Protein AF-K1DUZ9-F1 (afdb_monomer_lite)

Secondary structure (DSSP, 8-state):
---HHHHHHHHHHHHHH--HHHHHHHTT--HHHHHHHHHHTTSS-SSPPPPS-HHHHHHHHHHHHTT--HHHHHHHTT--HHHHHHH--

Organism: NCBI:txid1210046

Foldseek 3Di:
DCDPVLLVQLVVQCVVPVDLVRSCVSNVHDSVVSQVSCVVVVNHDPDDDDPDDV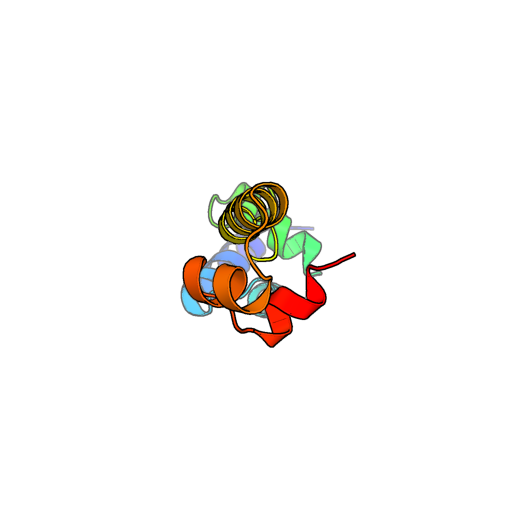VLLVQLVVCVVVVHDQCVSQVVSPHHSVVSVVSDD

Sequence (89 aa):
MVTPAVVARVVAVFDESGSVGAAARAVGCSHSTARRVLVAAGRFPARPQPLGKPQQRAEFDALIAAGMHHARAAVRVGVTTQTGRYWMP

Structure (mmCIF, N/CA/C/O backbone):
data_AF-K1DUZ9-F1
#
_entry.id   AF-K1DUZ9-F1
#
loop_
_atom_site.group_PDB
_atom_site.id
_atom_site.type_symbol
_atom_site.label_atom_id
_atom_site.label_alt_id
_atom_site.label_comp_id
_atom_site.label_asym_id
_atom_site.label_entity_id
_atom_site.label_seq_id
_atom_site.pdbx_PDB_ins_code
_atom_site.Cartn_x
_atom_site.Cartn_y
_atom_site.Cartn_z
_atom_site.occupancy
_atom_site.B_iso_or_equiv
_atom_site.auth_seq_id
_atom_site.auth_comp_id
_atom_site.auth_asym_id
_atom_site.auth_atom_id
_atom_site.pdbx_PDB_model_num
ATOM 1 N N . MET A 1 1 ? 18.256 5.779 -19.061 1.00 71.56 1 MET A N 1
ATOM 2 C CA . MET A 1 1 ? 17.218 5.305 -20.004 1.00 71.56 1 MET A CA 1
ATOM 3 C C . MET A 1 1 ? 16.806 3.904 -19.582 1.00 71.56 1 MET A C 1
ATOM 5 O O . MET A 1 1 ? 17.690 3.107 -19.296 1.00 71.56 1 MET A O 1
ATOM 9 N N . VAL A 1 2 ? 15.509 3.615 -19.454 1.00 86.06 2 VAL A N 1
ATOM 10 C CA . VAL A 1 2 ? 15.042 2.257 -19.119 1.00 86.06 2 VAL A CA 1
ATOM 11 C C . VAL A 1 2 ? 15.031 1.442 -20.408 1.00 86.06 2 VAL A C 1
ATOM 13 O O . VAL A 1 2 ? 14.279 1.760 -21.323 1.00 86.06 2 VAL A O 1
ATOM 16 N N . THR A 1 3 ? 15.900 0.438 -20.500 1.00 94.38 3 THR A N 1
ATOM 17 C CA . THR A 1 3 ? 15.990 -0.458 -21.661 1.00 94.38 3 THR A CA 1
ATOM 18 C C . THR A 1 3 ? 15.218 -1.755 -21.403 1.00 94.38 3 THR A C 1
ATOM 20 O O . THR A 1 3 ? 14.987 -2.099 -20.240 1.00 94.38 3 THR A O 1
ATOM 23 N N . PRO A 1 4 ? 14.865 -2.529 -22.447 1.00 94.62 4 PRO A N 1
ATOM 24 C CA . PRO A 1 4 ? 14.232 -3.838 -22.269 1.00 94.62 4 PRO A CA 1
ATOM 25 C C . PRO A 1 4 ? 15.039 -4.787 -21.367 1.00 94.62 4 PRO A C 1
ATOM 27 O O . PRO A 1 4 ? 14.463 -5.485 -20.537 1.00 94.62 4 PRO A O 1
ATOM 30 N N . ALA A 1 5 ? 16.374 -4.750 -21.453 1.00 94.25 5 ALA A N 1
ATOM 31 C CA . ALA A 1 5 ? 17.255 -5.541 -20.592 1.00 94.25 5 ALA A CA 1
ATOM 32 C C . ALA A 1 5 ? 17.153 -5.134 -19.110 1.00 94.25 5 ALA A C 1
ATOM 34 O O . ALA A 1 5 ? 17.102 -5.993 -18.230 1.00 94.25 5 ALA A O 1
ATOM 35 N N . VAL A 1 6 ? 17.064 -3.827 -18.825 1.00 94.44 6 VAL A N 1
ATOM 36 C CA . VAL A 1 6 ? 16.844 -3.322 -17.459 1.00 94.44 6 VAL A CA 1
ATOM 37 C C . VAL A 1 6 ? 15.479 -3.765 -16.935 1.00 94.44 6 VAL A C 1
ATOM 39 O O . VAL A 1 6 ? 15.388 -4.203 -15.790 1.00 94.44 6 VAL A O 1
ATOM 42 N N . VAL A 1 7 ? 14.432 -3.703 -17.765 1.00 96.00 7 VAL A N 1
ATOM 43 C CA . VAL A 1 7 ? 13.087 -4.172 -17.389 1.00 96.00 7 VAL A CA 1
ATOM 44 C C . VAL A 1 7 ? 13.112 -5.655 -17.026 1.00 96.00 7 VAL A C 1
ATOM 46 O O . VAL A 1 7 ? 12.664 -6.016 -15.940 1.00 96.00 7 VAL A O 1
ATOM 49 N N . ALA A 1 8 ? 13.690 -6.495 -17.889 1.00 97.00 8 ALA A N 1
ATOM 50 C CA . ALA A 1 8 ? 13.778 -7.934 -17.661 1.00 97.00 8 ALA A CA 1
ATOM 51 C C . ALA A 1 8 ? 14.524 -8.264 -16.358 1.00 97.00 8 ALA A C 1
ATOM 53 O O . ALA A 1 8 ? 14.057 -9.082 -15.567 1.00 97.00 8 ALA A O 1
ATOM 54 N N . ARG A 1 9 ? 15.646 -7.580 -16.087 1.00 97.25 9 ARG A N 1
ATOM 55 C CA . ARG A 1 9 ? 16.420 -7.794 -14.857 1.00 97.25 9 ARG A CA 1
ATOM 56 C C . ARG A 1 9 ? 15.667 -7.353 -13.601 1.00 97.25 9 ARG A C 1
ATOM 58 O O . ARG A 1 9 ? 15.715 -8.062 -12.602 1.00 97.25 9 ARG A O 1
ATOM 65 N N . VAL A 1 10 ? 14.970 -6.214 -13.642 1.00 97.56 10 VAL A N 1
ATOM 66 C CA . VAL A 1 10 ? 14.144 -5.733 -12.519 1.00 97.56 10 VAL A CA 1
ATOM 67 C C . VAL A 1 10 ? 13.023 -6.721 -12.201 1.00 97.56 10 VAL A C 1
ATOM 69 O O . VAL A 1 10 ? 12.823 -7.040 -11.032 1.00 97.56 10 VAL A O 1
ATOM 72 N N . VAL A 1 11 ? 12.317 -7.219 -13.222 1.00 97.75 11 VAL A N 1
ATOM 73 C CA . VAL A 1 11 ? 11.227 -8.192 -13.045 1.00 97.75 11 VAL A CA 1
ATOM 74 C C . VAL A 1 11 ? 11.754 -9.502 -12.465 1.00 97.75 11 VAL A C 1
ATOM 76 O O . VAL A 1 11 ? 11.222 -9.954 -11.461 1.00 97.75 11 VAL A O 1
ATOM 79 N N . ALA A 1 12 ? 12.837 -10.060 -13.015 1.00 98.00 12 ALA A N 1
ATOM 80 C CA . ALA A 1 12 ? 13.398 -11.324 -12.534 1.00 98.00 12 ALA A CA 1
ATOM 81 C C . ALA A 1 12 ? 13.811 -11.262 -11.052 1.00 98.00 12 ALA A C 1
ATOM 83 O O . ALA A 1 12 ? 13.450 -12.135 -10.270 1.00 98.00 12 ALA A O 1
ATOM 84 N N . VAL A 1 13 ? 14.510 -10.196 -10.644 1.00 98.25 13 VAL A N 1
ATOM 85 C CA . VAL A 1 13 ? 14.924 -10.027 -9.240 1.00 98.25 13 VAL A CA 1
ATOM 86 C C . VAL A 1 13 ? 13.719 -9.813 -8.324 1.00 98.25 13 VAL A C 1
ATOM 88 O O . VAL A 1 13 ? 13.728 -10.261 -7.177 1.00 98.25 13 VAL A O 1
ATOM 91 N N . PHE A 1 14 ? 12.678 -9.121 -8.792 1.00 97.44 14 PHE A N 1
ATOM 92 C CA . PHE A 1 14 ? 11.452 -8.960 -8.015 1.00 97.44 14 PHE A CA 1
ATOM 93 C C . PHE A 1 14 ? 10.698 -10.283 -7.857 1.00 97.44 14 PHE A C 1
ATOM 95 O O . PHE A 1 14 ? 10.286 -10.589 -6.745 1.00 97.44 14 PHE A O 1
ATOM 102 N N . ASP A 1 15 ? 10.559 -11.069 -8.923 1.00 96.75 15 ASP A N 1
ATOM 103 C CA . ASP A 1 15 ? 9.865 -12.360 -8.879 1.00 96.75 15 ASP A CA 1
ATOM 104 C C . ASP A 1 15 ? 10.589 -13.356 -7.946 1.00 96.75 15 ASP A C 1
ATOM 106 O O . ASP A 1 15 ? 9.936 -14.151 -7.276 1.00 96.75 15 ASP A O 1
ATOM 110 N N . GLU A 1 16 ? 11.920 -13.269 -7.831 1.00 97.06 16 GLU A N 1
ATOM 111 C CA . GLU A 1 16 ? 12.719 -14.082 -6.900 1.00 97.06 16 GLU A CA 1
ATOM 112 C C . GLU A 1 16 ? 12.654 -13.585 -5.443 1.00 97.06 16 GLU A C 1
ATOM 114 O O . GLU A 1 16 ? 12.536 -14.378 -4.512 1.00 97.06 16 GLU A O 1
ATOM 119 N N . SER A 1 17 ? 12.746 -12.269 -5.220 1.00 96.38 17 SER A N 1
ATOM 120 C CA . SER A 1 17 ? 12.937 -11.699 -3.872 1.00 96.38 17 SER A CA 1
ATOM 121 C C . SER A 1 17 ? 11.685 -11.095 -3.232 1.00 96.38 17 SER A C 1
ATOM 123 O O . SER A 1 17 ? 11.686 -10.792 -2.039 1.00 96.38 17 SER A O 1
ATOM 125 N N . GLY A 1 18 ? 10.657 -10.794 -4.025 1.00 94.38 18 GLY A N 1
ATOM 126 C CA . GLY A 1 18 ? 9.510 -9.974 -3.627 1.00 94.38 18 GLY A CA 1
ATOM 127 C C . GLY A 1 18 ? 9.847 -8.509 -3.304 1.00 94.38 18 GLY A C 1
ATOM 128 O O . GLY A 1 18 ? 8.993 -7.775 -2.803 1.00 94.38 18 GLY A O 1
ATOM 129 N N . SER A 1 19 ? 11.079 -8.046 -3.556 1.00 95.94 19 SER A N 1
ATOM 130 C CA . SER A 1 19 ? 11.574 -6.750 -3.076 1.00 95.94 19 SER A CA 1
ATOM 131 C C . SER A 1 19 ? 11.890 -5.768 -4.204 1.00 95.94 19 SER A C 1
ATOM 133 O O . SER A 1 19 ? 12.855 -5.919 -4.955 1.00 95.94 19 SER A O 1
ATOM 135 N N . VAL A 1 20 ? 11.130 -4.667 -4.261 1.00 96.38 20 VAL A N 1
ATOM 136 C CA . VAL A 1 20 ? 11.383 -3.544 -5.189 1.00 96.38 20 VAL A CA 1
ATOM 137 C C . VAL A 1 20 ? 12.752 -2.906 -4.928 1.00 96.38 20 VAL A C 1
ATOM 139 O O . VAL A 1 20 ? 13.456 -2.520 -5.860 1.00 96.38 20 VAL A O 1
ATOM 142 N N . GLY A 1 21 ? 13.159 -2.816 -3.658 1.00 96.88 21 GLY A N 1
ATOM 143 C CA . GLY A 1 21 ? 14.455 -2.262 -3.273 1.00 96.88 21 GLY A CA 1
ATOM 144 C C . GLY A 1 21 ? 15.636 -3.141 -3.686 1.00 96.88 21 GLY A C 1
ATOM 145 O O . GLY A 1 21 ? 16.681 -2.606 -4.053 1.00 96.88 21 GLY A O 1
ATOM 146 N N . ALA A 1 22 ? 15.490 -4.468 -3.651 1.00 97.19 22 ALA A N 1
ATOM 147 C CA . ALA A 1 22 ? 16.509 -5.381 -4.169 1.00 97.19 22 ALA A CA 1
ATOM 148 C C . ALA A 1 22 ? 16.631 -5.255 -5.696 1.00 97.19 22 ALA A C 1
ATOM 150 O O . ALA A 1 22 ? 17.731 -5.058 -6.211 1.00 97.19 22 ALA A O 1
ATOM 151 N N . ALA A 1 23 ? 15.497 -5.244 -6.403 1.00 97.50 23 ALA A N 1
ATOM 152 C CA . ALA A 1 23 ? 15.456 -5.072 -7.854 1.00 97.50 23 ALA A CA 1
ATOM 153 C C . ALA A 1 23 ? 16.070 -3.737 -8.312 1.00 97.50 23 ALA A C 1
ATOM 155 O O . ALA A 1 23 ? 16.838 -3.706 -9.272 1.00 97.50 23 ALA A O 1
ATOM 156 N N . ALA A 1 24 ? 15.797 -2.640 -7.598 1.00 97.44 24 ALA A N 1
ATOM 157 C CA . ALA A 1 24 ? 16.373 -1.327 -7.886 1.00 97.44 24 ALA A CA 1
ATOM 158 C C . ALA A 1 24 ? 17.907 -1.330 -7.790 1.00 97.44 24 ALA A C 1
ATOM 160 O O . ALA A 1 24 ? 18.588 -0.859 -8.704 1.00 97.44 24 ALA A O 1
ATOM 161 N N . ARG A 1 25 ? 18.450 -1.916 -6.713 1.00 97.88 25 ARG A N 1
ATOM 162 C CA . ARG A 1 25 ? 19.900 -2.032 -6.496 1.00 97.88 25 ARG A CA 1
ATOM 163 C C . ARG A 1 25 ? 20.571 -2.910 -7.547 1.00 97.88 25 ARG A C 1
ATOM 165 O O . ARG A 1 25 ? 21.644 -2.551 -8.017 1.00 97.88 25 ARG A O 1
ATOM 172 N N . ALA A 1 26 ? 19.922 -3.997 -7.964 1.00 96.81 26 ALA A N 1
ATOM 173 C CA . ALA A 1 26 ? 20.464 -4.927 -8.954 1.00 96.81 26 ALA A CA 1
ATOM 174 C C . ALA A 1 26 ? 20.739 -4.292 -10.329 1.00 96.81 26 ALA A C 1
ATOM 176 O O . ALA A 1 26 ? 21.543 -4.823 -11.090 1.00 96.81 26 ALA A O 1
ATOM 177 N N . VAL A 1 27 ? 20.083 -3.173 -10.651 1.00 96.31 27 VAL A N 1
ATOM 178 C CA . VAL A 1 27 ? 20.281 -2.430 -11.909 1.00 96.31 27 VAL A CA 1
ATOM 179 C C . VAL A 1 27 ? 20.769 -0.993 -11.692 1.00 96.31 27 VAL A C 1
ATOM 181 O O . VAL A 1 27 ? 20.796 -0.207 -12.636 1.00 96.31 27 VAL A O 1
ATOM 184 N N . GLY A 1 28 ? 21.112 -0.622 -10.454 1.00 95.75 28 GLY A N 1
ATOM 185 C CA . GLY A 1 28 ? 21.600 0.718 -10.118 1.00 95.75 28 GLY A CA 1
ATOM 186 C C . GLY A 1 28 ? 20.597 1.848 -10.378 1.00 95.75 28 GLY A C 1
ATOM 187 O O . GLY A 1 28 ? 21.001 2.949 -10.743 1.00 95.75 28 GLY A O 1
ATOM 188 N N . CYS A 1 29 ? 19.291 1.603 -10.223 1.00 95.56 29 CYS A N 1
ATOM 189 C CA . CYS A 1 29 ? 18.269 2.642 -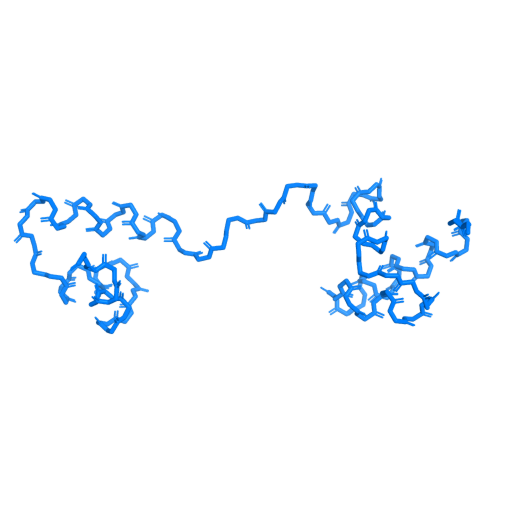10.390 1.00 95.56 29 CYS A CA 1
ATOM 190 C C . CYS A 1 29 ? 17.585 3.010 -9.068 1.00 95.56 29 CYS A C 1
ATOM 192 O O . CYS A 1 29 ? 17.740 2.347 -8.044 1.00 95.56 29 CYS A O 1
ATOM 194 N N . SER A 1 30 ? 16.814 4.100 -9.081 1.00 96.38 30 SER A N 1
ATOM 195 C CA . SER A 1 30 ? 16.041 4.505 -7.909 1.00 96.38 30 SER A CA 1
ATOM 196 C C . SER A 1 30 ? 14.878 3.545 -7.650 1.00 96.38 30 SER A C 1
ATOM 198 O O . SER A 1 30 ? 14.296 2.969 -8.573 1.00 96.38 30 SER A O 1
ATOM 200 N N . HIS A 1 31 ? 14.472 3.440 -6.383 1.00 95.62 31 HIS A N 1
ATOM 201 C CA . HIS A 1 31 ? 13.304 2.652 -5.987 1.00 95.62 31 HIS A CA 1
ATOM 202 C C . HIS A 1 31 ? 12.039 3.061 -6.762 1.00 95.62 31 HIS A C 1
ATOM 204 O O . HIS A 1 31 ? 11.281 2.211 -7.224 1.00 95.62 31 HIS A O 1
ATOM 210 N N . SER A 1 32 ? 11.820 4.366 -6.954 1.00 95.00 32 SER A N 1
ATOM 211 C CA . SER A 1 32 ? 10.678 4.890 -7.714 1.00 95.00 32 SER A CA 1
ATOM 212 C C . SER A 1 32 ? 10.695 4.453 -9.181 1.00 95.00 32 SER A C 1
ATOM 214 O O . SER A 1 32 ? 9.639 4.137 -9.729 1.00 95.00 32 SER A O 1
ATOM 216 N N . THR A 1 33 ? 11.872 4.397 -9.812 1.00 96.19 33 THR A N 1
ATOM 217 C CA . THR A 1 33 ? 12.020 3.903 -11.188 1.00 96.19 33 THR A CA 1
ATOM 218 C C . THR A 1 33 ? 11.727 2.408 -11.270 1.00 96.19 33 THR A C 1
ATOM 220 O O . THR A 1 33 ? 10.895 2.011 -12.085 1.00 96.19 33 THR A O 1
ATOM 223 N N . ALA A 1 34 ? 12.320 1.592 -10.392 1.00 96.56 34 ALA A N 1
ATOM 224 C CA . ALA A 1 34 ? 12.035 0.157 -10.333 1.00 96.56 34 ALA A CA 1
ATOM 225 C C . ALA A 1 34 ? 10.541 -0.115 -10.097 1.00 96.56 34 ALA A C 1
ATOM 227 O O . ALA A 1 34 ? 9.936 -0.921 -10.800 1.00 96.56 34 ALA A O 1
ATOM 228 N N . ARG A 1 35 ? 9.902 0.633 -9.186 1.00 95.62 35 ARG A N 1
ATOM 229 C CA . ARG A 1 35 ? 8.456 0.545 -8.952 1.00 95.62 35 ARG A CA 1
ATOM 230 C C . ARG A 1 35 ? 7.652 0.841 -10.218 1.00 95.62 35 ARG A C 1
ATOM 232 O O . ARG A 1 35 ? 6.735 0.091 -10.526 1.00 95.62 35 ARG A O 1
ATOM 239 N N . ARG A 1 36 ? 7.964 1.917 -10.952 1.00 95.62 36 ARG A N 1
ATOM 240 C CA . ARG A 1 36 ? 7.257 2.258 -12.204 1.00 95.62 36 ARG A CA 1
ATOM 241 C C . ARG A 1 36 ? 7.380 1.146 -13.244 1.00 95.62 36 ARG A C 1
ATOM 243 O O . ARG A 1 36 ? 6.385 0.819 -13.878 1.00 95.62 36 ARG A O 1
ATOM 250 N N . VAL A 1 37 ? 8.567 0.550 -13.371 1.00 96.44 37 VAL A N 1
ATOM 251 C CA . VAL A 1 37 ? 8.805 -0.602 -14.253 1.00 96.44 37 VAL A CA 1
ATOM 252 C C . VAL A 1 37 ? 7.930 -1.790 -13.852 1.00 96.44 37 VAL A C 1
ATOM 254 O O . VAL A 1 37 ? 7.229 -2.337 -14.696 1.00 96.44 37 VAL A O 1
ATOM 257 N N . LEU A 1 38 ? 7.908 -2.154 -12.568 1.00 96.44 38 LEU A N 1
ATOM 258 C CA . LEU A 1 38 ? 7.113 -3.286 -12.082 1.00 96.44 38 LEU A CA 1
ATOM 259 C C . LEU A 1 38 ? 5.601 -3.048 -12.204 1.00 96.44 38 LEU A C 1
ATOM 261 O O . LEU A 1 38 ? 4.863 -3.976 -12.520 1.00 96.44 38 LEU A O 1
ATOM 265 N N . VAL A 1 39 ? 5.137 -1.813 -11.993 1.00 95.94 39 VAL A N 1
ATOM 266 C CA . VAL A 1 39 ? 3.734 -1.431 -12.219 1.00 95.94 39 VAL A CA 1
ATOM 267 C C . VAL A 1 39 ? 3.371 -1.561 -13.698 1.00 95.94 39 VAL A C 1
ATOM 269 O O . VAL A 1 39 ? 2.352 -2.165 -14.017 1.00 95.94 39 VAL A O 1
ATOM 272 N N . ALA A 1 40 ? 4.209 -1.043 -14.602 1.00 94.81 40 ALA A N 1
ATOM 273 C CA . ALA A 1 40 ? 3.985 -1.156 -16.044 1.00 94.81 40 ALA A CA 1
ATOM 274 C C . ALA A 1 40 ? 4.012 -2.617 -16.531 1.00 94.81 40 ALA A C 1
ATOM 276 O O . ALA A 1 40 ? 3.287 -2.965 -17.456 1.00 94.81 40 ALA A O 1
ATOM 277 N N . ALA A 1 41 ? 4.802 -3.476 -15.880 1.00 94.44 41 ALA A N 1
ATOM 278 C CA . ALA A 1 41 ? 4.855 -4.914 -16.136 1.00 94.44 41 ALA A CA 1
ATOM 279 C C . ALA A 1 41 ? 3.733 -5.721 -15.443 1.00 94.44 41 ALA A C 1
ATOM 281 O O . ALA A 1 41 ? 3.723 -6.945 -15.536 1.00 94.44 41 ALA A O 1
ATOM 282 N N . GLY A 1 42 ? 2.821 -5.076 -14.703 1.00 94.75 42 GLY A N 1
ATOM 283 C CA . GLY A 1 42 ? 1.733 -5.752 -13.982 1.00 94.75 42 GLY A CA 1
ATOM 284 C C . GLY A 1 42 ? 2.173 -6.579 -12.765 1.00 94.75 42 GLY A C 1
ATOM 285 O O . GLY A 1 42 ? 1.378 -7.337 -12.220 1.00 94.75 42 GLY A O 1
ATOM 286 N N . ARG A 1 43 ? 3.425 -6.437 -12.315 1.00 94.12 43 ARG A N 1
ATOM 287 C CA . ARG A 1 43 ? 4.007 -7.178 -11.180 1.00 94.12 43 ARG A CA 1
ATOM 288 C C . ARG A 1 43 ? 3.860 -6.467 -9.839 1.00 94.12 43 ARG A C 1
ATOM 290 O O . ARG A 1 43 ? 4.070 -7.074 -8.796 1.00 94.12 43 ARG A O 1
ATOM 297 N N . PHE A 1 44 ? 3.507 -5.183 -9.846 1.00 93.00 44 PHE A N 1
ATOM 298 C CA . PHE A 1 44 ? 3.351 -4.391 -8.628 1.00 93.00 44 PHE A CA 1
ATOM 299 C C . PHE A 1 44 ? 2.093 -3.516 -8.693 1.00 93.00 44 PHE A C 1
ATOM 301 O O . PHE A 1 44 ? 1.793 -2.960 -9.752 1.00 93.00 44 PHE A O 1
ATOM 308 N N . PRO A 1 45 ? 1.354 -3.335 -7.583 1.00 89.31 45 PRO A N 1
ATOM 309 C CA . PRO A 1 45 ? 0.145 -2.522 -7.588 1.00 89.31 45 PRO A CA 1
ATOM 310 C C . PRO A 1 45 ? 0.447 -1.041 -7.873 1.00 89.31 45 PRO A C 1
ATOM 312 O O . 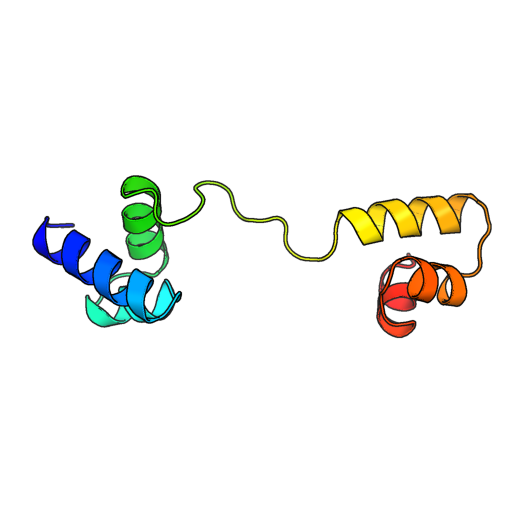PRO A 1 45 ? 1.297 -0.400 -7.240 1.00 89.31 45 PRO A O 1
ATOM 315 N N . ALA A 1 46 ? -0.297 -0.473 -8.829 1.00 87.00 46 ALA A N 1
ATOM 316 C CA . ALA A 1 46 ? -0.182 0.932 -9.222 1.00 87.00 46 ALA A CA 1
ATOM 317 C C . ALA A 1 46 ? -0.547 1.886 -8.076 1.00 87.00 46 ALA A C 1
ATOM 319 O O . ALA A 1 46 ? 0.103 2.919 -7.885 1.00 87.00 46 ALA A O 1
ATOM 320 N N . ARG A 1 47 ? -1.549 1.510 -7.276 1.00 82.62 47 ARG A N 1
ATOM 321 C CA . ARG A 1 47 ? -1.928 2.222 -6.056 1.00 82.62 47 ARG A CA 1
ATOM 322 C C . ARG A 1 47 ? -1.170 1.639 -4.860 1.00 82.62 47 ARG A C 1
ATOM 324 O O . ARG A 1 47 ? -1.010 0.421 -4.796 1.00 82.62 47 ARG A O 1
ATOM 331 N N . PRO A 1 48 ? -0.688 2.476 -3.928 1.00 70.31 48 PRO A N 1
ATOM 332 C CA . PRO A 1 48 ? -0.180 1.984 -2.655 1.00 70.31 48 PRO A CA 1
ATOM 333 C C . PRO A 1 48 ? -1.241 1.114 -1.980 1.00 70.31 48 PRO A C 1
ATOM 335 O O . PRO A 1 48 ? -2.421 1.469 -1.986 1.00 70.31 48 PRO A O 1
ATOM 338 N N . GLN A 1 49 ? -0.828 -0.013 -1.402 1.00 68.75 49 GLN A N 1
ATOM 339 C CA . GLN A 1 49 ? -1.705 -0.722 -0.480 1.00 68.75 49 GLN A CA 1
ATOM 340 C C . GLN A 1 49 ? -1.913 0.170 0.752 1.00 68.75 49 GLN A C 1
ATOM 342 O O . GLN A 1 49 ? -0.954 0.822 1.184 1.00 68.75 49 GLN A O 1
ATOM 347 N N . PRO A 1 50 ? -3.138 0.252 1.295 1.00 65.69 50 PRO A N 1
ATOM 348 C CA . PRO A 1 50 ? -3.376 1.007 2.511 1.00 65.69 50 PRO A CA 1
ATOM 349 C C . PRO A 1 50 ? -2.479 0.454 3.620 1.00 65.69 50 PRO A C 1
ATOM 351 O O . PRO A 1 50 ? -2.501 -0.738 3.921 1.00 65.69 50 PRO A O 1
ATOM 354 N N . LEU A 1 51 ? -1.647 1.325 4.187 1.00 68.62 51 LEU A N 1
ATOM 355 C CA . LEU A 1 51 ? -0.795 0.970 5.312 1.00 68.62 51 LEU A CA 1
ATOM 356 C C . LEU A 1 51 ? -1.660 0.767 6.558 1.00 68.62 51 LEU A C 1
ATOM 358 O O . LEU A 1 51 ? -2.605 1.516 6.809 1.00 68.62 51 LEU A O 1
ATOM 362 N N . GLY A 1 52 ? -1.302 -0.231 7.361 1.00 75.12 52 GLY A N 1
ATOM 363 C CA . GLY A 1 52 ? -1.993 -0.543 8.605 1.00 75.12 52 GLY A CA 1
ATOM 364 C C . GLY A 1 52 ? -3.180 -1.485 8.426 1.00 75.12 52 GLY A C 1
ATOM 365 O O . GLY A 1 52 ? -3.214 -2.328 7.534 1.00 75.12 52 GLY A O 1
ATOM 366 N N . LYS A 1 53 ? -4.128 -1.378 9.354 1.00 84.44 53 LYS A N 1
ATOM 367 C CA . LYS A 1 53 ? -5.246 -2.304 9.538 1.00 84.44 53 LYS A CA 1
ATOM 368 C C . LYS A 1 53 ? -6.576 -1.544 9.393 1.00 84.44 53 LYS A C 1
ATOM 370 O O . LYS A 1 53 ? -7.249 -1.325 10.397 1.00 84.44 53 LYS A O 1
ATOM 375 N N . PRO A 1 54 ? -6.918 -1.040 8.187 1.00 87.38 54 PRO A N 1
ATOM 376 C CA . PRO A 1 54 ? -8.019 -0.088 8.003 1.00 87.38 54 PRO A CA 1
ATOM 377 C C . PRO A 1 54 ? -9.379 -0.680 8.375 1.00 87.38 54 PRO A C 1
ATOM 379 O O . PRO A 1 54 ? -10.186 -0.000 8.999 1.00 87.38 54 PRO A O 1
ATOM 382 N N . GLN A 1 55 ? -9.607 -1.958 8.060 1.00 89.25 55 GLN A N 1
ATOM 383 C CA . GLN A 1 55 ? -10.822 -2.658 8.464 1.00 89.25 55 GLN A CA 1
ATOM 384 C C . GLN A 1 55 ? -10.904 -2.779 9.990 1.00 89.25 55 GLN A C 1
ATOM 386 O O . GLN A 1 55 ? -11.900 -2.378 10.581 1.00 89.25 55 GLN A O 1
ATOM 391 N N . GLN A 1 56 ? -9.839 -3.257 10.642 1.00 94.44 56 GLN A N 1
ATOM 392 C CA . GLN A 1 56 ? -9.817 -3.395 12.099 1.00 94.44 56 GLN A CA 1
ATOM 393 C C . GLN A 1 56 ? -9.945 -2.038 12.797 1.00 94.44 56 GLN A C 1
ATOM 395 O O . GLN A 1 56 ? -10.542 -1.963 13.863 1.00 94.44 56 GLN A O 1
ATOM 400 N N . ARG A 1 57 ? -9.399 -0.966 12.207 1.00 93.25 57 ARG A N 1
ATOM 401 C CA . ARG A 1 57 ? -9.566 0.399 12.709 1.00 93.25 57 ARG A CA 1
ATOM 402 C C . ARG A 1 57 ? -11.025 0.843 12.621 1.00 93.25 57 ARG A C 1
ATOM 404 O O . ARG A 1 57 ? -11.554 1.308 13.620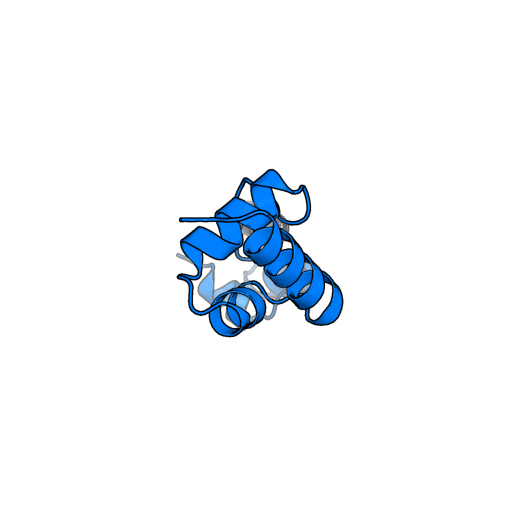 1.00 93.25 57 ARG A O 1
ATOM 411 N N . ALA A 1 58 ? -11.681 0.649 11.478 1.00 94.38 58 ALA A N 1
ATOM 412 C CA . ALA A 1 58 ? -13.095 0.987 11.318 1.00 94.38 58 ALA A CA 1
ATOM 413 C C . ALA A 1 58 ? -13.992 0.190 12.283 1.00 94.38 58 ALA A C 1
ATOM 415 O O . ALA A 1 58 ? -14.872 0.756 12.928 1.00 94.38 58 ALA A O 1
ATOM 416 N N . GLU A 1 59 ? -13.737 -1.113 12.432 1.00 96.06 59 GLU A N 1
ATOM 417 C CA . GLU A 1 59 ? -14.442 -1.962 13.399 1.00 96.06 59 GLU A CA 1
ATOM 418 C C . GLU A 1 59 ? -14.173 -1.521 14.847 1.00 96.06 59 GLU A C 1
ATOM 420 O O . GLU A 1 59 ? -15.091 -1.492 15.664 1.00 96.06 59 GLU A O 1
ATOM 425 N N . PHE A 1 60 ? -12.936 -1.133 15.173 1.00 96.50 60 PHE A N 1
ATOM 426 C CA . PHE A 1 60 ? -12.578 -0.616 16.493 1.00 96.50 60 PHE A CA 1
ATOM 427 C C . PHE A 1 60 ? -13.317 0.684 16.801 1.00 96.50 60 PHE A C 1
ATOM 429 O O . PHE A 1 60 ? -13.938 0.784 17.857 1.00 96.50 60 PHE A O 1
ATOM 436 N N . ASP A 1 61 ? -13.303 1.644 15.875 1.00 96.00 61 ASP A N 1
ATOM 437 C CA . ASP A 1 61 ? -13.975 2.934 16.035 1.00 96.00 61 ASP A CA 1
ATOM 438 C C . ASP A 1 61 ? -15.490 2.740 16.252 1.00 96.00 61 ASP A C 1
ATOM 440 O O . ASP A 1 61 ? -16.076 3.382 17.124 1.00 96.00 61 ASP A O 1
ATOM 444 N N . ALA A 1 62 ? -16.114 1.783 15.551 1.00 97.31 62 ALA A N 1
ATOM 445 C CA . ALA A 1 62 ? -17.518 1.423 15.759 1.00 97.31 62 ALA A CA 1
ATOM 446 C C . ALA A 1 62 ? -17.787 0.841 17.162 1.00 97.31 62 ALA A C 1
ATOM 448 O O . ALA A 1 62 ? -18.799 1.166 17.785 1.00 97.31 62 ALA A O 1
ATOM 449 N N . LEU A 1 63 ? -16.880 0.012 17.692 1.00 97.56 63 LEU A N 1
ATOM 450 C CA . LEU A 1 63 ? -16.994 -0.536 19.049 1.00 97.56 63 LEU A CA 1
ATOM 451 C C . LEU A 1 63 ? -16.822 0.549 20.120 1.00 97.56 63 LEU A C 1
ATOM 453 O O . LEU A 1 63 ? -17.563 0.544 21.104 1.00 97.56 63 LEU A O 1
ATOM 457 N N . ILE A 1 64 ? -15.888 1.487 19.931 1.00 97.62 64 ILE A N 1
ATOM 458 C CA . ILE A 1 64 ? -15.717 2.640 20.829 1.00 97.62 64 ILE A CA 1
ATOM 459 C C . ILE A 1 64 ? -16.964 3.527 20.811 1.00 97.62 64 ILE A C 1
ATOM 461 O O . ILE A 1 64 ? -17.455 3.898 21.875 1.00 97.62 64 ILE A O 1
ATOM 465 N N . ALA A 1 65 ? -17.513 3.823 19.629 1.00 96.62 65 ALA A N 1
ATOM 466 C CA . ALA A 1 65 ? -18.739 4.610 19.487 1.00 96.62 65 ALA A CA 1
ATOM 467 C C . ALA A 1 65 ? -19.950 3.941 20.164 1.00 96.62 65 ALA A C 1
ATOM 469 O O . ALA A 1 65 ? -20.810 4.626 20.710 1.00 96.62 65 ALA A O 1
ATOM 470 N N . ALA A 1 66 ? -19.986 2.605 20.198 1.00 97.25 66 ALA A N 1
ATOM 471 C CA . ALA A 1 66 ? -20.972 1.826 20.948 1.00 97.25 66 ALA A CA 1
ATOM 472 C C . ALA A 1 66 ? -20.703 1.767 22.471 1.00 97.25 66 ALA A C 1
ATOM 474 O O . ALA A 1 66 ? -21.422 1.079 23.195 1.00 97.25 66 ALA A O 1
ATOM 475 N N . GLY A 1 67 ? -19.669 2.453 22.971 1.00 96.56 67 GLY A N 1
ATOM 476 C CA . GLY A 1 67 ? -19.318 2.522 24.392 1.00 96.56 67 GLY A CA 1
ATOM 477 C C . GLY A 1 67 ? -18.450 1.366 24.900 1.00 96.56 67 GLY A C 1
ATOM 478 O O . GLY A 1 67 ? -18.265 1.220 26.109 1.00 96.56 67 GLY A O 1
ATOM 479 N N . MET A 1 68 ? -17.901 0.524 24.018 1.00 96.88 68 MET A N 1
ATOM 480 C CA . MET A 1 68 ? -17.018 -0.564 24.438 1.00 96.88 68 MET A CA 1
ATOM 481 C C . MET A 1 68 ? -15.675 -0.023 24.945 1.00 96.88 68 MET A C 1
ATOM 483 O O . MET A 1 68 ? -15.051 0.838 24.330 1.00 96.88 68 MET A O 1
ATOM 487 N N . HIS A 1 69 ? -15.166 -0.599 26.037 1.00 96.62 69 HIS A N 1
ATOM 488 C CA . HIS A 1 69 ? -13.830 -0.275 26.533 1.00 96.62 69 HIS A CA 1
ATOM 489 C C . HIS A 1 69 ? -12.743 -0.637 25.503 1.00 96.62 69 HIS A C 1
ATOM 491 O O . HIS A 1 69 ? -12.675 -1.778 25.036 1.00 96.62 69 HIS A O 1
ATOM 497 N N . HIS A 1 70 ? -11.835 0.300 25.218 1.00 95.00 70 HIS A N 1
ATOM 498 C CA . HIS A 1 70 ? -10.805 0.180 24.177 1.00 95.00 70 HIS A CA 1
ATOM 499 C C . HIS A 1 70 ? -9.986 -1.116 24.233 1.00 95.00 70 HIS A C 1
ATOM 501 O O . HIS A 1 70 ? -9.760 -1.741 23.203 1.00 95.00 70 HIS A O 1
ATOM 507 N N . ALA A 1 71 ? -9.593 -1.591 25.420 1.00 96.50 71 ALA A N 1
ATOM 508 C CA . ALA A 1 71 ? -8.845 -2.846 25.537 1.00 96.50 71 ALA A CA 1
ATOM 509 C C . ALA A 1 71 ? -9.647 -4.070 25.050 1.00 96.50 71 ALA A C 1
ATOM 511 O O . ALA A 1 71 ? -9.082 -4.976 24.441 1.00 96.50 71 ALA A O 1
ATOM 512 N N . ARG A 1 72 ? -10.969 -4.094 25.279 1.00 97.31 72 ARG A N 1
ATOM 513 C CA . ARG A 1 72 ? -11.853 -5.168 24.798 1.00 97.31 72 ARG A CA 1
ATOM 514 C C . ARG A 1 72 ? -12.102 -5.044 23.299 1.00 97.31 72 ARG A C 1
ATOM 516 O O . ARG A 1 72 ? -12.059 -6.061 22.610 1.00 97.31 72 ARG A O 1
ATOM 523 N N . ALA A 1 73 ? -12.285 -3.822 22.799 1.00 97.06 73 ALA A N 1
ATOM 524 C CA . ALA A 1 73 ? -12.411 -3.564 21.369 1.00 97.06 73 ALA A CA 1
ATOM 525 C C . ALA A 1 73 ? -11.149 -4.001 20.603 1.00 97.06 73 ALA A C 1
ATOM 527 O O . ALA A 1 73 ? -11.255 -4.693 19.597 1.00 97.06 73 ALA A O 1
ATOM 528 N N . ALA A 1 74 ? -9.960 -3.700 21.135 1.00 96.38 74 ALA A N 1
ATOM 529 C CA . ALA A 1 74 ? -8.669 -4.069 20.551 1.00 96.38 74 ALA A CA 1
ATOM 530 C C . ALA A 1 74 ? -8.526 -5.585 20.355 1.00 96.38 74 ALA A C 1
ATOM 532 O O . ALA A 1 74 ? -8.238 -6.056 19.256 1.00 96.38 74 ALA A O 1
ATOM 533 N N . VAL A 1 75 ? -8.800 -6.352 21.416 1.00 97.12 75 VAL A N 1
ATOM 534 C CA . VAL A 1 75 ? -8.768 -7.819 21.361 1.00 97.12 75 VAL A CA 1
ATOM 535 C C . VAL A 1 75 ? -9.803 -8.341 20.364 1.00 97.12 75 VAL A C 1
ATOM 537 O O . VAL A 1 75 ? -9.503 -9.249 19.593 1.00 97.12 75 VAL A O 1
ATOM 540 N N . ARG A 1 76 ? -11.003 -7.746 20.337 1.00 96.81 76 ARG A N 1
ATOM 541 C CA . ARG A 1 76 ? -12.095 -8.170 19.453 1.00 96.81 76 ARG A CA 1
ATOM 542 C C . ARG A 1 76 ? -11.765 -8.005 17.969 1.00 96.81 76 ARG A C 1
ATOM 544 O O . ARG A 1 76 ? -12.112 -8.888 17.197 1.00 96.81 76 ARG A O 1
ATOM 551 N N . VAL A 1 77 ? -11.075 -6.933 17.584 1.00 96.00 77 VAL A N 1
ATOM 552 C CA . VAL A 1 77 ? -10.656 -6.694 16.186 1.00 96.00 77 VAL A CA 1
ATOM 553 C C . VAL A 1 77 ? -9.300 -7.331 15.843 1.00 96.00 77 VAL A C 1
ATOM 555 O O . VAL A 1 77 ? -8.744 -7.096 14.770 1.00 96.00 77 VAL A O 1
ATOM 558 N N . GLY A 1 78 ? -8.723 -8.125 16.753 1.00 95.00 78 GLY A N 1
ATOM 559 C CA . GLY A 1 78 ? -7.473 -8.849 16.511 1.00 95.00 78 GLY A CA 1
ATOM 560 C C . GLY A 1 78 ? -6.220 -7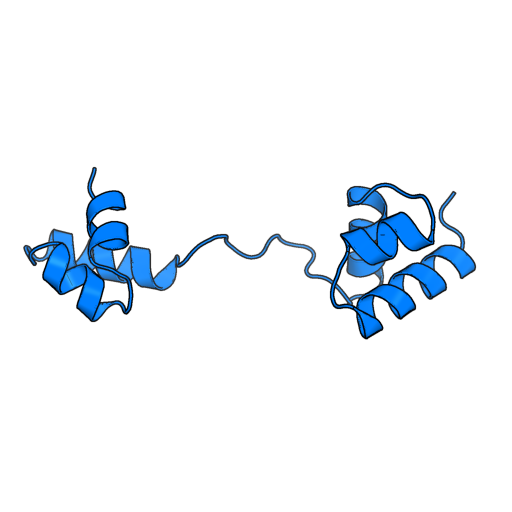.963 16.503 1.00 95.00 78 GLY A C 1
ATOM 561 O O . GLY A 1 78 ? -5.288 -8.193 15.720 1.00 95.00 78 GLY A O 1
ATOM 562 N N . VAL A 1 79 ? -6.178 -6.930 17.351 1.00 95.25 79 VAL A N 1
ATOM 563 C CA . VAL A 1 79 ? -4.967 -6.133 17.614 1.00 95.25 79 VAL A CA 1
ATOM 564 C C . VAL A 1 79 ? -4.567 -6.191 19.088 1.00 95.25 79 VAL A C 1
ATOM 566 O O . VAL A 1 79 ? -5.338 -6.609 19.950 1.00 95.25 79 VAL A O 1
ATOM 569 N N . THR A 1 80 ? -3.330 -5.794 19.395 1.00 96.00 80 THR A N 1
ATOM 570 C CA . THR A 1 80 ? -2.866 -5.749 20.786 1.00 96.00 80 THR A CA 1
ATOM 571 C C . THR A 1 80 ? -3.575 -4.628 21.540 1.00 96.00 80 THR A C 1
ATOM 573 O O . THR A 1 80 ? -3.980 -3.615 20.963 1.00 96.00 80 THR A O 1
ATOM 576 N N . THR A 1 81 ? -3.683 -4.765 22.859 1.00 96.25 81 THR A N 1
ATOM 577 C CA . THR A 1 81 ? -4.249 -3.713 23.714 1.00 96.25 81 THR A CA 1
ATOM 578 C C . THR A 1 81 ? -3.463 -2.403 23.616 1.00 96.25 81 THR A C 1
ATOM 580 O O . THR A 1 81 ? -4.063 -1.333 23.676 1.00 96.25 81 THR A O 1
ATOM 583 N N . GLN A 1 82 ? -2.146 -2.465 23.385 1.00 95.31 82 GLN A N 1
ATOM 584 C CA . GLN A 1 82 ? -1.310 -1.290 23.130 1.00 95.31 82 GLN A CA 1
ATOM 585 C C . GLN A 1 82 ? -1.671 -0.600 21.809 1.00 95.31 82 GLN A C 1
ATOM 587 O O . GLN A 1 82 ? -1.790 0.622 21.787 1.00 95.31 82 GLN A O 1
ATOM 592 N N . THR A 1 83 ? -1.894 -1.356 20.728 1.00 92.94 83 THR A N 1
ATOM 593 C CA . THR A 1 83 ? -2.397 -0.791 19.466 1.00 92.94 83 THR A CA 1
ATOM 594 C C . THR A 1 83 ? -3.762 -0.140 19.668 1.00 92.94 83 THR A C 1
ATOM 596 O O . THR A 1 83 ? -3.963 0.980 19.214 1.00 92.94 83 THR A O 1
ATOM 599 N N . GLY A 1 84 ? -4.664 -0.788 20.409 1.00 93.44 84 GLY A N 1
ATOM 600 C CA . GLY A 1 84 ? -5.957 -0.198 20.759 1.00 93.44 84 GLY A CA 1
ATOM 601 C C . GLY A 1 84 ? -5.828 1.104 21.550 1.00 93.44 84 GLY A C 1
ATOM 602 O O . GLY A 1 84 ? -6.516 2.071 21.251 1.00 93.44 84 GLY A O 1
ATOM 603 N N . ARG A 1 85 ? -4.907 1.169 22.521 1.00 94.44 85 ARG A N 1
ATOM 604 C CA . ARG A 1 85 ? -4.610 2.406 23.260 1.00 94.44 85 ARG A CA 1
ATOM 605 C C . ARG A 1 85 ? -4.051 3.501 22.350 1.00 94.44 85 ARG A C 1
ATOM 607 O O . ARG A 1 85 ? -4.415 4.652 22.523 1.00 94.44 85 ARG A O 1
ATOM 614 N N . TYR A 1 86 ? -3.195 3.150 21.392 1.00 93.62 86 TYR A N 1
ATOM 615 C CA . TYR A 1 86 ? -2.642 4.096 20.416 1.00 93.62 86 TYR A CA 1
ATOM 616 C C . TYR A 1 86 ? -3.694 4.630 19.430 1.00 93.62 86 TYR A C 1
ATOM 618 O O . TYR A 1 86 ? -3.516 5.696 18.855 1.00 93.62 86 TYR A O 1
ATOM 626 N N . TRP A 1 87 ? -4.780 3.888 19.205 1.00 93.62 87 TRP A N 1
ATOM 627 C CA . TRP A 1 87 ? -5.880 4.327 18.343 1.00 93.62 87 TRP A CA 1
ATOM 628 C C . TRP A 1 87 ? -6.872 5.266 19.030 1.00 93.62 87 TRP A C 1
ATOM 630 O O . TRP A 1 87 ? -7.666 5.889 18.327 1.00 93.62 87 TRP A O 1
ATOM 640 N N . MET A 1 88 ? -6.827 5.380 20.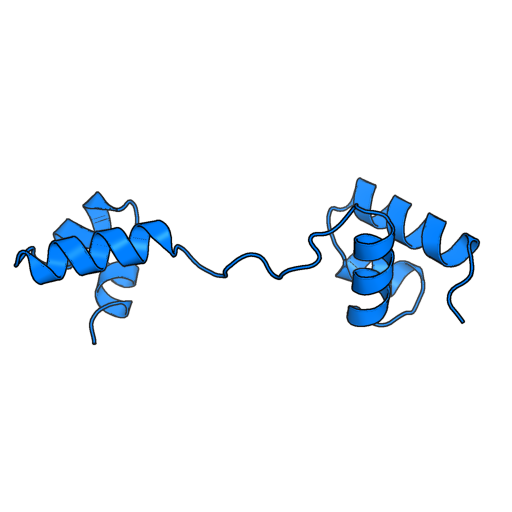360 1.00 91.56 88 MET A N 1
ATOM 641 C CA . MET A 1 88 ? -7.619 6.372 21.085 1.00 91.56 88 MET A CA 1
ATOM 642 C C . MET A 1 88 ? -7.084 7.788 20.804 1.00 91.56 88 MET A C 1
ATOM 644 O O . MET A 1 88 ? -5.866 7.941 20.685 1.00 91.56 88 MET A O 1
ATOM 648 N N . PRO A 1 89 ? -7.971 8.794 20.674 1.00 75.31 89 PRO A N 1
ATOM 649 C CA . PRO A 1 89 ? -7.577 10.195 20.539 1.00 75.31 89 PRO A CA 1
ATOM 650 C C . PRO A 1 89 ? -6.833 10.726 21.770 1.00 75.31 89 PRO A C 1
ATOM 652 O O . PRO A 1 89 ? -7.033 10.178 22.881 1.00 75.31 89 PRO A O 1
#

pLDDT: mean 93.19, std 7.22, range [65.69, 98.25]

Radius of gyration: 19.88 Å; chains: 1; bounding box: 43×24×49 Å